Protein AF-A0A1I3JNG0-F1 (afdb_monomer)

Nearest PDB structures (foldseek):
  8dz8-assembly2_B  TM=5.289E-01  e=1.886E+00  synthetic construct
  6zw4-assembly1_A  TM=3.920E-01  e=6.295E+00  Nostoc punctiforme

InterPro domains:
  IPR008207 Signal transduction histidine kinase, phosphotransfer (Hpt) domain [PF01627] (13-108)
  IPR036641 HPT domain superfamily [G3DSA:1.20.120.160] (3-93)
  IPR036641 HPT domain superfamily [SSF47226] 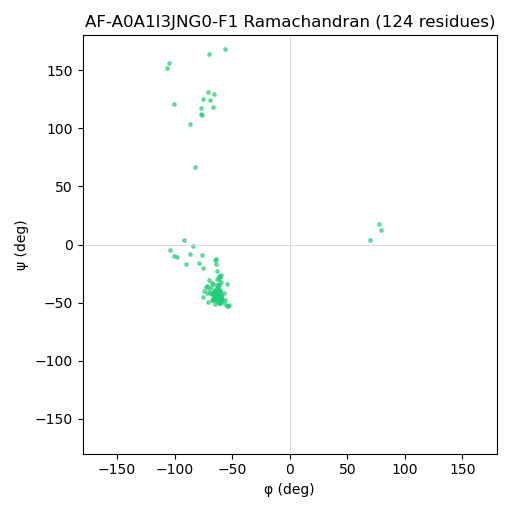(9-82)

Mean predicted aligned error: 3.46 Å

pLDDT: mean 94.1, std 5.78, range [64.06, 98.44]

Sequence (126 aa):
MIDAGLRAELRKLIAAFVENMGAMTAEMEAALDAGRRGEGDAAAAWDLLRTQTHRISGSGASFGFTDIAAVARRIDLHAAGTLSGGDAAAVAAPPWEDALVTGDLDALRRLVDRAAPTDSPLYPGD

Structure (mmCIF, N/CA/C/O backbone):
data_AF-A0A1I3JNG0-F1
#
_entry.id   AF-A0A1I3JNG0-F1
#
loop_
_atom_site.group_PDB
_atom_site.id
_atom_site.type_symbol
_atom_site.label_atom_id
_atom_site.label_alt_id
_atom_site.label_comp_id
_atom_site.label_asym_id
_atom_site.label_entity_id
_atom_site.label_seq_id
_atom_site.pdbx_PDB_ins_code
_atom_site.Cartn_x
_atom_site.Cartn_y
_atom_site.Cartn_z
_atom_site.occupancy
_atom_site.B_iso_or_equiv
_atom_site.auth_seq_id
_atom_site.auth_comp_id
_atom_si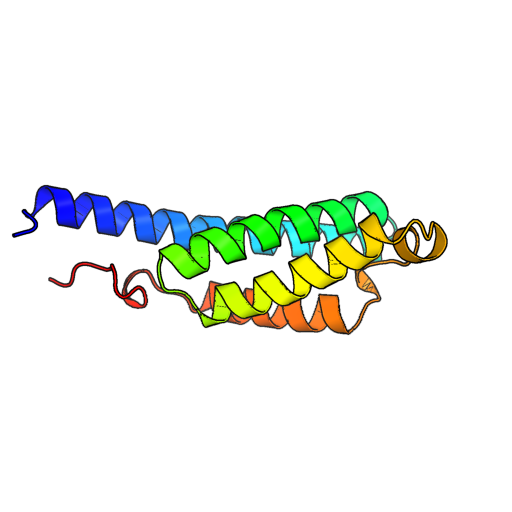te.auth_asym_id
_atom_site.auth_atom_id
_atom_site.pdbx_PDB_model_num
ATOM 1 N N . MET A 1 1 ? -10.241 8.942 31.851 1.00 64.06 1 MET A N 1
ATOM 2 C CA . MET A 1 1 ? -11.488 8.229 31.505 1.00 64.06 1 MET A CA 1
ATOM 3 C C . MET A 1 1 ? -11.950 8.782 30.168 1.00 64.06 1 MET A C 1
ATOM 5 O O . MET A 1 1 ? -12.157 9.983 30.094 1.00 64.06 1 MET A O 1
ATOM 9 N N . ILE A 1 2 ? -11.990 7.964 29.113 1.00 75.50 2 ILE A N 1
ATOM 10 C CA . ILE A 1 2 ? -12.465 8.390 27.787 1.00 75.50 2 ILE A CA 1
ATOM 11 C C . ILE A 1 2 ? -13.996 8.434 27.846 1.00 75.50 2 ILE A C 1
ATOM 13 O O . ILE A 1 2 ? -14.628 7.402 28.115 1.00 75.50 2 ILE A O 1
ATOM 17 N N . ASP A 1 3 ? -14.587 9.614 27.653 1.00 90.56 3 ASP A N 1
ATOM 18 C CA . ASP A 1 3 ? -16.042 9.758 27.593 1.00 90.56 3 ASP A CA 1
ATOM 19 C C . ASP A 1 3 ? -16.611 9.139 26.302 1.00 90.56 3 ASP A C 1
ATOM 21 O O . ASP A 1 3 ? -15.882 8.829 25.357 1.00 90.56 3 ASP A O 1
ATOM 25 N N . ALA A 1 4 ? -17.923 8.905 26.276 1.00 88.25 4 ALA A N 1
ATOM 26 C CA . ALA A 1 4 ? -18.584 8.209 25.173 1.00 88.25 4 ALA A CA 1
ATOM 27 C C . ALA A 1 4 ? -18.419 8.917 23.812 1.00 88.25 4 ALA A C 1
ATOM 29 O O . ALA A 1 4 ? -18.328 8.241 22.787 1.00 88.25 4 ALA A O 1
ATOM 30 N N . GLY A 1 5 ? -18.332 10.251 23.797 1.00 90.75 5 GLY A N 1
ATOM 31 C CA . GLY A 1 5 ? -18.117 11.035 22.583 1.00 90.75 5 GLY A CA 1
ATOM 32 C C . GLY A 1 5 ? -16.730 10.796 21.996 1.00 90.75 5 GLY A C 1
ATOM 33 O O . GLY A 1 5 ? -16.609 10.466 20.817 1.00 90.75 5 GLY A O 1
ATOM 34 N N . LEU A 1 6 ? -15.687 10.851 22.828 1.00 91.62 6 LEU A N 1
ATOM 35 C CA . LEU A 1 6 ? -14.320 10.569 22.380 1.00 91.62 6 LEU A CA 1
ATOM 36 C C . LEU A 1 6 ? -14.152 9.116 21.896 1.00 91.62 6 LEU A C 1
ATOM 38 O O . LEU A 1 6 ? -13.441 8.879 20.919 1.00 91.62 6 LEU A O 1
ATOM 42 N N . ARG A 1 7 ? -14.843 8.141 22.511 1.00 90.75 7 ARG A N 1
ATOM 43 C CA . ARG A 1 7 ? -14.851 6.752 22.002 1.00 90.75 7 ARG A CA 1
ATOM 44 C C . ARG A 1 7 ? -15.463 6.663 20.608 1.00 90.75 7 ARG A C 1
ATOM 46 O O . ARG A 1 7 ? -14.891 6.006 19.743 1.00 90.75 7 ARG A O 1
ATOM 53 N N . ALA A 1 8 ? -16.604 7.313 20.386 1.00 91.81 8 ALA A N 1
ATOM 54 C CA . ALA A 1 8 ? -17.276 7.298 19.091 1.00 91.81 8 ALA A CA 1
ATOM 55 C C . ALA A 1 8 ? -16.405 7.910 17.981 1.00 91.81 8 ALA A C 1
ATOM 57 O O . ALA A 1 8 ? -16.305 7.329 16.901 1.00 91.81 8 ALA A O 1
ATOM 58 N N . GLU A 1 9 ? -15.732 9.032 18.249 1.00 94.31 9 GLU A N 1
ATOM 59 C CA . GLU A 1 9 ? -14.825 9.658 17.278 1.00 94.31 9 GLU A CA 1
ATOM 60 C C . GLU A 1 9 ? -13.601 8.784 16.975 1.00 94.31 9 GLU A C 1
ATOM 62 O O . GLU A 1 9 ? -13.231 8.622 15.812 1.00 94.31 9 GLU A O 1
ATOM 67 N N . LEU A 1 10 ? -13.022 8.130 17.987 1.00 92.81 10 LEU A N 1
ATOM 68 C CA . LEU A 1 10 ? -11.897 7.219 17.777 1.00 92.81 10 LEU A CA 1
ATOM 69 C C . LEU A 1 10 ? -12.286 5.997 16.927 1.00 92.81 10 LEU A C 1
ATOM 71 O O . LEU A 1 10 ? -11.526 5.611 16.040 1.00 92.81 10 LEU A O 1
ATOM 75 N N . ARG A 1 11 ? -13.488 5.428 17.119 1.00 93.81 11 ARG A N 1
ATOM 76 C CA . ARG A 1 11 ? -13.997 4.335 16.261 1.00 93.81 11 ARG A CA 1
ATOM 77 C C . ARG A 1 11 ? -14.098 4.764 14.800 1.00 93.81 11 ARG A C 1
ATOM 79 O O . ARG A 1 11 ? -13.650 4.029 13.924 1.00 93.81 11 ARG A O 1
ATOM 86 N N . LYS A 1 12 ? -14.656 5.953 14.540 1.00 95.19 12 LYS A N 1
ATOM 87 C CA . LYS A 1 12 ? -14.769 6.502 13.178 1.00 95.19 12 LYS A CA 1
ATOM 88 C C . LYS A 1 12 ? -13.398 6.704 12.544 1.00 95.19 12 LYS A C 1
ATOM 90 O O . LYS A 1 12 ? -13.212 6.336 11.391 1.00 95.19 12 LYS A O 1
ATOM 95 N N . LEU A 1 13 ? -12.444 7.250 13.300 1.00 95.56 13 LEU A N 1
ATOM 96 C CA . LEU A 1 13 ? -11.090 7.492 12.808 1.00 95.56 13 LEU A CA 1
ATOM 97 C C . LEU A 1 13 ? -10.388 6.187 12.409 1.00 95.56 13 LEU A C 1
ATOM 99 O O . LEU A 1 13 ? -9.804 6.118 11.332 1.00 95.56 13 LEU A O 1
ATOM 103 N N . ILE A 1 14 ? -10.475 5.148 13.246 1.00 95.31 14 ILE A N 1
ATOM 104 C CA . ILE A 1 14 ? -9.868 3.842 12.949 1.00 95.31 14 ILE A CA 1
ATOM 105 C C . ILE A 1 14 ? -10.562 3.186 11.745 1.00 95.31 14 ILE A C 1
ATOM 107 O O . ILE A 1 14 ? -9.886 2.639 10.878 1.00 95.31 14 ILE A O 1
ATOM 111 N N . ALA A 1 15 ? -11.892 3.274 11.645 1.00 95.44 15 ALA A N 1
ATOM 112 C CA . ALA A 1 15 ? -12.630 2.744 10.498 1.00 95.44 15 ALA A CA 1
ATOM 113 C C . ALA A 1 15 ? -12.249 3.434 9.182 1.00 95.44 15 ALA A C 1
ATOM 115 O O . ALA A 1 15 ? -11.921 2.754 8.211 1.00 95.44 15 ALA A O 1
ATOM 116 N N . ALA A 1 16 ? -12.199 4.767 9.176 1.00 96.56 16 ALA A N 1
ATOM 117 C CA . ALA A 1 16 ? -11.749 5.539 8.022 1.00 96.56 16 ALA A CA 1
ATOM 118 C C . ALA A 1 16 ? -10.294 5.216 7.652 1.00 96.56 16 ALA A C 1
ATOM 120 O O . ALA A 1 16 ? -9.940 5.185 6.476 1.00 96.56 16 ALA A O 1
ATOM 121 N N . PHE A 1 17 ? -9.441 4.945 8.644 1.00 95.88 17 PHE A N 1
ATOM 122 C CA . PHE A 1 17 ? -8.067 4.529 8.393 1.00 95.88 17 PHE A CA 1
ATOM 123 C C . PHE A 1 17 ? -7.989 3.168 7.683 1.00 95.88 17 PHE A C 1
ATOM 125 O O . PHE A 1 17 ? -7.263 3.050 6.697 1.00 95.88 17 PHE A O 1
ATOM 132 N N . VAL A 1 18 ? -8.752 2.166 8.137 1.00 96.2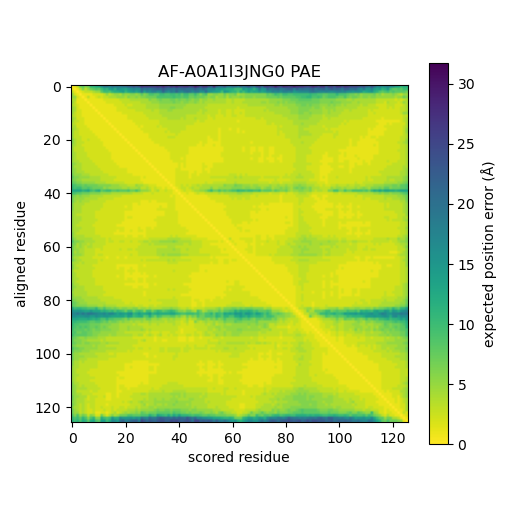5 18 VAL A N 1
ATOM 133 C CA . VAL A 1 18 ? -8.824 0.844 7.486 1.00 96.25 18 VAL A CA 1
ATOM 134 C C . VAL A 1 18 ? -9.320 0.964 6.043 1.00 96.25 18 VAL A C 1
ATOM 136 O O . VAL A 1 18 ? -8.690 0.425 5.134 1.00 96.25 18 VAL A O 1
ATOM 139 N N . GLU A 1 19 ? -10.385 1.733 5.812 1.00 97.44 19 GLU A N 1
ATOM 140 C CA . GLU A 1 19 ? -10.908 1.995 4.466 1.00 97.44 19 GLU A CA 1
ATOM 141 C C . GLU A 1 19 ? -9.861 2.675 3.569 1.00 97.44 19 GLU A C 1
ATOM 143 O O . GLU A 1 19 ? -9.632 2.255 2.434 1.00 97.44 19 GLU A O 1
ATOM 148 N N . ASN A 1 20 ? -9.155 3.677 4.101 1.00 97.19 20 ASN A N 1
ATOM 149 C CA . ASN A 1 20 ? -8.101 4.377 3.377 1.00 97.19 20 ASN A CA 1
ATOM 150 C C . ASN A 1 20 ? -6.923 3.451 3.019 1.00 97.19 20 ASN A C 1
ATOM 152 O O . ASN A 1 20 ? -6.374 3.562 1.925 1.00 97.19 20 ASN A O 1
ATOM 156 N N . MET A 1 21 ? -6.541 2.510 3.894 1.00 97.56 21 MET A N 1
ATOM 157 C CA . MET A 1 21 ? -5.546 1.483 3.549 1.00 97.56 21 MET A CA 1
ATOM 158 C C . MET A 1 21 ? -6.006 0.615 2.375 1.00 97.56 21 MET A C 1
ATOM 160 O O . MET A 1 21 ? -5.199 0.320 1.491 1.00 97.56 21 MET A O 1
ATOM 164 N N . GLY A 1 22 ? -7.289 0.245 2.341 1.00 97.50 22 GLY A N 1
ATOM 165 C CA . GLY A 1 22 ? -7.892 -0.489 1.226 1.00 97.50 22 GLY A CA 1
ATOM 166 C C . GLY A 1 22 ? -7.785 0.277 -0.088 1.00 97.50 22 GLY A C 1
ATOM 167 O O . GLY A 1 22 ? -7.269 -0.253 -1.071 1.00 97.50 22 GLY A O 1
ATOM 168 N N . ALA A 1 23 ? -8.177 1.552 -0.084 1.00 98.19 23 ALA A N 1
ATOM 169 C CA . ALA A 1 23 ? -8.100 2.412 -1.263 1.00 98.19 23 ALA A CA 1
ATOM 170 C C . ALA A 1 23 ? -6.659 2.580 -1.779 1.00 98.19 23 ALA A C 1
ATOM 172 O O . ALA A 1 23 ? -6.409 2.408 -2.971 1.00 98.19 23 ALA A O 1
ATOM 173 N N . MET A 1 24 ? -5.698 2.850 -0.887 1.00 98.44 24 MET A N 1
ATOM 174 C CA . MET A 1 24 ? -4.281 2.973 -1.259 1.00 98.44 24 MET A CA 1
ATOM 175 C C . MET A 1 24 ? -3.710 1.659 -1.811 1.00 98.44 24 MET A C 1
ATOM 177 O O . MET A 1 24 ? -2.910 1.679 -2.744 1.00 98.44 24 MET A O 1
ATOM 181 N N . THR A 1 25 ? -4.119 0.514 -1.255 1.00 98.25 25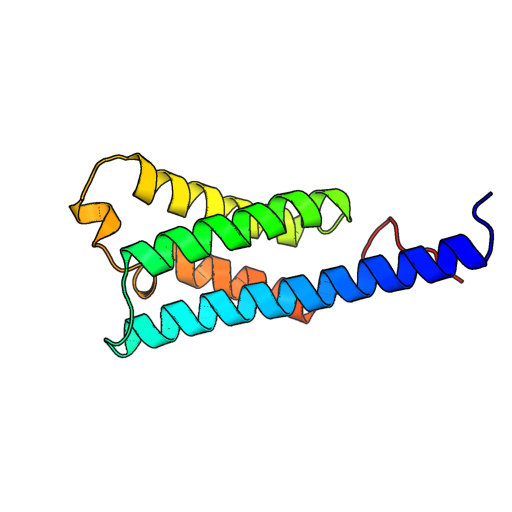 THR A N 1
ATOM 182 C CA . THR A 1 25 ? -3.681 -0.804 -1.743 1.00 98.25 25 THR A CA 1
ATOM 183 C C . THR A 1 25 ? -4.223 -1.081 -3.142 1.00 98.25 25 THR A C 1
ATOM 185 O O . THR A 1 25 ? -3.452 -1.438 -4.031 1.00 98.25 25 THR A O 1
ATOM 188 N N . ALA A 1 26 ? -5.512 -0.819 -3.367 1.00 98.12 26 ALA A N 1
ATOM 189 C CA . ALA A 1 26 ? -6.147 -0.984 -4.670 1.00 98.12 26 ALA A CA 1
ATOM 190 C C . ALA A 1 26 ? -5.539 -0.067 -5.747 1.00 98.12 26 ALA A C 1
ATOM 192 O O . ALA A 1 26 ? -5.392 -0.475 -6.897 1.00 98.12 26 ALA A O 1
ATOM 193 N N . GLU A 1 27 ? -5.148 1.161 -5.390 1.00 98.31 27 GLU A N 1
ATOM 194 C CA . GLU A 1 27 ? -4.473 2.084 -6.310 1.00 98.31 27 GLU A CA 1
ATOM 195 C C . GLU A 1 27 ? -3.116 1.534 -6.780 1.00 98.31 27 GLU A C 1
ATOM 197 O O . GLU A 1 27 ? -2.809 1.570 -7.974 1.00 98.31 27 GLU A O 1
ATOM 202 N N . MET A 1 28 ? -2.319 0.972 -5.864 1.00 98.44 28 MET A N 1
ATOM 203 C CA . MET A 1 28 ? -1.045 0.333 -6.212 1.00 98.44 28 MET A CA 1
ATOM 204 C C . MET A 1 28 ? -1.247 -0.883 -7.122 1.00 98.44 28 MET A C 1
ATOM 206 O O . MET A 1 28 ? -0.529 -1.032 -8.110 1.00 98.44 28 MET A O 1
ATOM 210 N N . GLU A 1 29 ? -2.233 -1.734 -6.827 1.00 98.19 29 GLU A N 1
ATOM 211 C CA . GLU A 1 29 ? -2.560 -2.892 -7.669 1.00 98.19 29 GLU A CA 1
ATOM 212 C C . GLU A 1 29 ? -2.990 -2.465 -9.074 1.00 98.19 29 GLU A C 1
ATOM 214 O O . GLU A 1 29 ? -2.482 -2.997 -10.062 1.00 98.19 29 GLU A O 1
ATOM 219 N N . ALA A 1 30 ? -3.845 -1.445 -9.174 1.00 97.56 30 ALA A N 1
ATOM 220 C CA . ALA A 1 30 ? -4.279 -0.898 -10.453 1.00 97.56 30 ALA A CA 1
ATOM 221 C C . ALA A 1 30 ? -3.103 -0.358 -11.284 1.00 97.56 30 ALA A C 1
ATOM 223 O O . ALA A 1 30 ? -3.069 -0.562 -12.501 1.00 97.56 30 ALA A O 1
ATOM 224 N N . ALA A 1 31 ? -2.121 0.286 -10.645 1.00 97.25 31 ALA A N 1
ATOM 225 C CA . ALA A 1 31 ? -0.917 0.766 -11.318 1.00 97.25 31 ALA A CA 1
ATOM 226 C C . ALA A 1 31 ? -0.040 -0.383 -11.840 1.00 97.25 31 ALA A C 1
ATOM 228 O O . ALA A 1 31 ? 0.425 -0.329 -12.981 1.00 97.25 31 ALA A O 1
ATOM 229 N N . LEU A 1 32 ? 0.149 -1.448 -11.050 1.00 96.94 32 LEU A N 1
ATOM 230 C CA . LEU A 1 32 ? 0.887 -2.629 -11.508 1.00 96.94 32 LEU A CA 1
ATOM 231 C C . LEU A 1 32 ? 0.156 -3.342 -12.648 1.00 96.94 32 LEU A C 1
ATOM 233 O O . LEU A 1 32 ? 0.786 -3.724 -13.633 1.00 96.94 32 LEU A O 1
ATOM 237 N N . ASP A 1 33 ? -1.165 -3.482 -12.557 1.00 97.25 33 ASP A N 1
ATOM 238 C CA . ASP A 1 33 ? -1.976 -4.098 -13.604 1.00 97.25 33 ASP A CA 1
ATOM 239 C C . ASP A 1 33 ? -1.957 -3.285 -14.905 1.00 97.25 33 ASP A C 1
ATOM 241 O O . ASP A 1 33 ? -1.878 -3.871 -15.987 1.00 97.25 33 ASP A O 1
ATOM 245 N N . ALA A 1 34 ? -1.992 -1.950 -14.830 1.00 96.69 34 ALA A N 1
ATOM 246 C CA . ALA A 1 34 ? -1.801 -1.083 -15.994 1.00 96.69 34 ALA A CA 1
ATOM 247 C C . ALA A 1 34 ? -0.418 -1.290 -16.627 1.00 96.69 34 ALA A C 1
ATOM 249 O O . ALA A 1 34 ? -0.309 -1.452 -17.844 1.00 96.69 34 ALA A O 1
ATOM 250 N N . GLY A 1 35 ? 0.629 -1.388 -15.805 1.00 95.44 35 GLY A N 1
ATOM 251 C CA . GLY A 1 35 ? 1.976 -1.737 -16.251 1.00 95.44 35 GLY A CA 1
ATOM 252 C C . GLY A 1 35 ? 2.038 -3.066 -17.006 1.00 95.44 35 GLY A C 1
ATOM 253 O O . GLY A 1 35 ? 2.555 -3.114 -18.122 1.00 95.44 35 GLY A O 1
ATOM 254 N N . ARG A 1 36 ? 1.414 -4.128 -16.475 1.00 96.19 36 ARG A N 1
ATOM 255 C CA . ARG A 1 36 ? 1.346 -5.445 -17.144 1.00 96.19 36 ARG A CA 1
ATOM 256 C C . ARG A 1 36 ? 0.627 -5.409 -18.495 1.00 96.19 36 ARG A C 1
ATOM 258 O O . ARG A 1 36 ? 0.912 -6.241 -19.352 1.00 96.19 36 ARG A O 1
ATOM 265 N N . ARG A 1 37 ? -0.303 -4.470 -18.696 1.00 96.88 37 ARG A N 1
ATOM 266 C CA . ARG A 1 37 ? -0.992 -4.257 -19.983 1.00 96.88 37 ARG A CA 1
ATOM 267 C C . ARG A 1 37 ? -0.207 -3.378 -20.962 1.00 96.88 37 ARG A C 1
ATOM 269 O O . ARG A 1 37 ? -0.669 -3.169 -22.079 1.00 96.88 37 ARG A O 1
ATOM 276 N N . GLY A 1 38 ? 0.967 -2.878 -20.572 1.00 94.69 38 GLY A N 1
ATOM 277 C CA . GLY A 1 38 ? 1.760 -1.944 -21.375 1.00 94.69 38 GLY A CA 1
ATOM 278 C C . GLY A 1 38 ? 1.236 -0.504 -21.343 1.00 94.69 38 GLY A C 1
ATOM 279 O O . GLY A 1 38 ? 1.581 0.289 -22.213 1.00 94.69 38 GLY A O 1
ATOM 280 N N . GLU A 1 39 ? 0.398 -0.168 -20.360 1.00 93.75 39 GLU A N 1
ATOM 281 C CA . GLU A 1 39 ? -0.231 1.151 -20.188 1.00 93.75 39 GLU A CA 1
ATOM 282 C C . GLU A 1 39 ? 0.422 1.971 -19.057 1.00 93.75 39 GLU A C 1
ATOM 284 O O . GLU A 1 39 ? 0.035 3.115 -18.824 1.00 93.75 39 GLU A O 1
ATOM 289 N N . GLY A 1 40 ? 1.372 1.386 -18.321 1.00 88.12 40 GLY A N 1
ATOM 290 C CA . GLY A 1 40 ? 1.976 1.977 -17.126 1.00 88.12 40 GLY A CA 1
ATOM 291 C C . GLY A 1 40 ? 3.389 2.523 -17.334 1.00 88.12 40 GLY A C 1
ATOM 292 O O . GLY A 1 40 ? 4.138 2.067 -18.195 1.00 88.12 40 GLY A O 1
ATOM 293 N N . ASP A 1 41 ? 3.765 3.475 -16.482 1.00 94.12 41 ASP A N 1
ATOM 294 C CA . ASP A 1 41 ? 5.124 4.004 -16.352 1.00 94.12 41 ASP A CA 1
ATOM 295 C C . ASP A 1 41 ? 5.795 3.362 -15.127 1.00 94.12 41 ASP A C 1
ATOM 297 O O . ASP A 1 41 ? 5.292 3.473 -14.006 1.00 94.12 41 ASP A O 1
ATOM 301 N N . ALA A 1 42 ? 6.925 2.677 -15.340 1.00 94.75 42 ALA A N 1
ATOM 302 C CA . ALA A 1 42 ? 7.663 1.989 -14.282 1.00 94.75 42 ALA A CA 1
ATOM 303 C C . ALA A 1 42 ? 8.152 2.950 -13.188 1.00 94.75 42 ALA A C 1
ATOM 305 O O . ALA A 1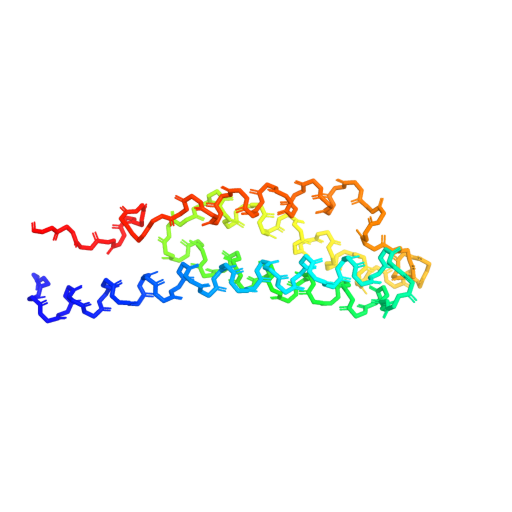 42 ? 8.015 2.643 -12.004 1.00 94.75 42 ALA A O 1
ATOM 306 N N . ALA A 1 43 ? 8.655 4.131 -13.559 1.00 94.50 43 ALA A N 1
ATOM 307 C CA . ALA A 1 43 ? 9.148 5.112 -12.598 1.00 94.50 43 ALA A CA 1
ATOM 308 C C . ALA A 1 43 ? 7.999 5.679 -11.753 1.00 94.50 43 ALA A C 1
ATOM 310 O O . ALA A 1 43 ? 8.116 5.785 -10.530 1.00 94.50 43 ALA A O 1
ATOM 311 N N . ALA A 1 44 ? 6.864 5.980 -12.392 1.00 95.88 44 ALA A N 1
ATOM 312 C CA . ALA A 1 44 ? 5.663 6.430 -11.692 1.00 95.88 44 ALA A CA 1
ATOM 313 C C . ALA A 1 44 ? 5.102 5.341 -10.761 1.00 95.88 44 ALA A C 1
ATOM 315 O O . ALA A 1 44 ? 4.697 5.638 -9.638 1.00 95.88 44 ALA A O 1
ATOM 316 N N . ALA A 1 45 ? 5.119 4.076 -11.191 1.00 97.06 45 ALA A N 1
ATOM 317 C CA . ALA A 1 45 ? 4.687 2.950 -10.370 1.00 97.06 45 ALA A CA 1
ATOM 318 C C . ALA A 1 45 ? 5.600 2.747 -9.149 1.00 97.06 45 ALA A C 1
ATOM 320 O O . ALA A 1 45 ? 5.098 2.543 -8.043 1.00 97.06 45 ALA A O 1
ATOM 321 N N . TRP A 1 46 ? 6.923 2.867 -9.308 1.00 97.44 46 TRP A N 1
ATOM 322 C CA . TRP A 1 46 ? 7.864 2.832 -8.186 1.00 97.44 46 TRP A CA 1
ATOM 323 C C . TRP A 1 46 ? 7.610 3.952 -7.174 1.00 97.44 46 TRP A C 1
ATOM 325 O O . TRP A 1 46 ? 7.593 3.698 -5.967 1.00 97.44 46 TRP A O 1
ATOM 335 N N . ASP A 1 47 ? 7.386 5.183 -7.638 1.00 97.31 47 ASP A N 1
ATOM 336 C CA . ASP A 1 47 ? 7.122 6.306 -6.735 1.00 97.31 47 ASP A CA 1
ATOM 337 C C . ASP A 1 47 ? 5.767 6.184 -6.026 1.00 97.31 47 ASP A C 1
ATOM 339 O O . ASP A 1 47 ? 5.670 6.478 -4.829 1.00 97.31 47 ASP A O 1
ATOM 343 N N . LEU A 1 48 ? 4.744 5.674 -6.719 1.00 98.25 48 LEU A N 1
ATOM 344 C CA . LEU A 1 48 ? 3.447 5.372 -6.120 1.00 98.25 48 LEU A CA 1
ATOM 345 C C . LEU A 1 48 ? 3.579 4.309 -5.024 1.00 98.25 48 LEU A C 1
ATOM 347 O O . LEU A 1 48 ? 3.118 4.538 -3.903 1.00 98.25 48 LEU A O 1
ATOM 351 N N . LEU A 1 49 ? 4.242 3.184 -5.325 1.00 98.12 49 LEU A N 1
ATOM 352 C CA . LEU A 1 49 ? 4.497 2.112 -4.361 1.00 98.12 49 LEU A CA 1
ATOM 353 C C . LEU A 1 49 ? 5.177 2.670 -3.117 1.00 98.12 49 LEU A C 1
ATOM 355 O O . LEU A 1 49 ? 4.663 2.492 -2.013 1.00 98.12 49 LEU A O 1
ATOM 359 N N . ARG A 1 50 ? 6.285 3.401 -3.288 1.00 97.81 50 ARG A N 1
ATOM 360 C CA . ARG A 1 50 ? 7.014 4.035 -2.184 1.00 97.81 50 ARG A CA 1
ATOM 361 C C . ARG A 1 50 ? 6.104 4.956 -1.378 1.00 97.81 50 ARG A C 1
ATOM 363 O O . ARG A 1 50 ? 6.025 4.845 -0.160 1.00 97.81 50 ARG A O 1
ATOM 370 N N . THR A 1 51 ? 5.394 5.862 -2.042 1.00 98.19 51 THR A N 1
ATOM 371 C CA . THR A 1 51 ? 4.597 6.891 -1.366 1.00 98.19 51 THR A CA 1
ATOM 372 C C . THR A 1 51 ? 3.448 6.291 -0.560 1.00 98.19 51 THR A C 1
ATOM 374 O O . THR A 1 51 ? 3.261 6.660 0.604 1.00 98.19 51 THR A O 1
ATOM 377 N N . GLN A 1 52 ? 2.690 5.357 -1.137 1.00 98.31 52 GLN A N 1
ATOM 378 C CA . GLN A 1 52 ? 1.549 4.759 -0.447 1.00 98.31 52 GLN A CA 1
ATOM 379 C C . GLN A 1 52 ? 1.995 3.811 0.665 1.00 98.31 52 GLN A C 1
ATOM 381 O O . GLN A 1 52 ? 1.477 3.876 1.780 1.00 98.31 52 GLN A O 1
ATOM 386 N N . THR A 1 53 ? 3.018 2.993 0.430 1.00 98.44 53 THR A N 1
ATOM 387 C CA . THR A 1 53 ? 3.521 2.079 1.465 1.00 98.44 53 THR A CA 1
ATOM 388 C C . THR A 1 53 ? 4.243 2.805 2.599 1.00 98.44 53 THR A C 1
ATOM 390 O O . THR A 1 53 ? 4.119 2.402 3.758 1.00 98.44 53 THR A O 1
ATOM 393 N N . HIS A 1 54 ? 4.891 3.941 2.327 1.00 98.06 54 HIS A N 1
ATOM 394 C CA . HIS A 1 54 ? 5.417 4.821 3.367 1.00 98.06 54 HIS A CA 1
ATOM 395 C C . HIS A 1 54 ? 4.301 5.322 4.296 1.00 98.06 54 HIS A C 1
ATOM 397 O O . HIS A 1 54 ? 4.410 5.215 5.520 1.00 98.06 54 HIS A O 1
ATOM 403 N N . ARG A 1 55 ? 3.187 5.800 3.727 1.00 97.38 55 ARG A N 1
ATOM 404 C CA . ARG A 1 55 ? 2.014 6.251 4.496 1.00 97.38 55 ARG A CA 1
ATOM 405 C C . ARG A 1 55 ? 1.386 5.112 5.294 1.00 97.38 55 ARG A C 1
ATOM 407 O O . ARG A 1 55 ? 1.166 5.265 6.494 1.00 97.38 55 ARG A O 1
ATOM 414 N N . ILE A 1 56 ? 1.147 3.967 4.653 1.00 97.75 56 ILE A N 1
ATOM 415 C CA . ILE A 1 56 ? 0.579 2.780 5.307 1.00 97.75 56 ILE A CA 1
ATOM 416 C C . ILE A 1 56 ? 1.479 2.320 6.454 1.00 97.75 56 ILE A C 1
ATOM 418 O O . ILE A 1 56 ? 0.975 2.047 7.538 1.00 97.75 56 ILE A O 1
ATOM 422 N N . SER A 1 57 ? 2.800 2.276 6.265 1.00 97.44 57 SER A N 1
ATOM 423 C CA . SER A 1 57 ? 3.720 1.841 7.319 1.00 97.44 57 SER A CA 1
ATOM 424 C C . SER A 1 57 ? 3.718 2.783 8.527 1.00 97.44 57 SER A C 1
ATOM 426 O O . SER A 1 57 ? 3.584 2.323 9.663 1.00 97.44 57 SER A O 1
ATOM 428 N N . GLY A 1 58 ? 3.783 4.100 8.301 1.00 94.31 58 GLY A N 1
ATOM 429 C CA . GLY A 1 58 ? 3.788 5.096 9.375 1.00 94.31 58 GLY A CA 1
ATOM 430 C C . GLY A 1 58 ? 2.468 5.148 10.150 1.00 94.31 58 GLY A C 1
ATOM 431 O O . GLY A 1 58 ? 2.450 5.116 11.385 1.00 94.31 58 GLY A O 1
ATOM 432 N N . SER A 1 59 ? 1.343 5.190 9.438 1.00 93.44 59 SER A N 1
ATOM 433 C CA . SER A 1 59 ? 0.022 5.240 10.068 1.00 93.44 59 SER A CA 1
ATOM 434 C C . SER A 1 59 ? -0.390 3.886 10.651 1.00 93.44 59 SER A C 1
ATOM 436 O O . SER A 1 59 ? -0.899 3.840 11.767 1.00 93.44 59 SER A O 1
ATOM 438 N N . GLY A 1 60 ? -0.105 2.779 9.964 1.00 92.31 60 GLY A N 1
ATOM 439 C CA . GLY A 1 60 ? -0.415 1.425 10.428 1.00 92.31 60 GLY A CA 1
ATOM 440 C C . GLY A 1 60 ? 0.259 1.106 11.758 1.00 92.31 60 GLY A C 1
ATOM 441 O O . GLY A 1 60 ? -0.402 0.621 12.673 1.00 92.31 60 GLY A O 1
ATOM 442 N N . ALA A 1 61 ? 1.534 1.480 11.918 1.00 93.38 61 ALA A N 1
ATOM 443 C CA . ALA A 1 61 ? 2.239 1.345 13.192 1.00 93.38 61 ALA A CA 1
ATOM 444 C C . ALA A 1 61 ? 1.579 2.179 14.303 1.00 93.38 61 ALA A C 1
ATOM 446 O O . ALA A 1 61 ? 1.422 1.704 15.426 1.00 93.38 61 ALA A O 1
ATOM 447 N N . SER A 1 62 ? 1.140 3.398 13.974 1.00 93.31 62 SER A N 1
ATOM 448 C CA . SER A 1 62 ? 0.493 4.316 14.920 1.00 93.31 62 SER A CA 1
ATOM 449 C C . SER A 1 62 ? -0.866 3.800 15.408 1.00 93.31 62 SER A C 1
ATOM 451 O O . SER A 1 62 ? -1.217 4.008 16.566 1.00 93.31 62 SER A O 1
ATOM 453 N N . PHE A 1 63 ? -1.612 3.093 14.554 1.00 93.44 63 PHE A N 1
ATOM 454 C CA . PHE A 1 63 ? -2.889 2.458 14.896 1.00 93.44 63 PHE A CA 1
ATOM 455 C C . PHE A 1 63 ? -2.755 1.000 15.371 1.00 93.44 63 PHE A C 1
ATOM 457 O O . PHE A 1 63 ? -3.765 0.356 15.644 1.00 93.44 63 PHE A O 1
ATOM 464 N N . GLY A 1 64 ? -1.533 0.477 15.507 1.00 94.88 64 GLY A N 1
ATOM 465 C CA . GLY A 1 64 ? -1.260 -0.869 16.021 1.00 94.88 64 GLY A CA 1
ATOM 466 C C . GLY A 1 64 ? -1.459 -2.013 15.021 1.00 94.88 64 GLY A C 1
ATOM 467 O O . GLY A 1 64 ? -1.418 -3.173 15.416 1.00 94.88 64 GLY A O 1
ATOM 468 N N . PHE A 1 65 ? -1.607 -1.718 13.730 1.00 96.69 65 PHE A N 1
ATOM 469 C CA . PHE A 1 65 ? -1.638 -2.711 12.656 1.00 96.69 65 PHE A CA 1
ATOM 470 C C . PHE A 1 65 ? -0.209 -3.113 12.257 1.00 96.69 65 PHE A C 1
ATOM 472 O O . PHE A 1 65 ? 0.268 -2.798 11.165 1.00 96.69 65 PHE A O 1
ATOM 479 N N . THR A 1 66 ? 0.510 -3.771 13.170 1.00 96.00 66 THR A N 1
ATOM 480 C CA . THR A 1 66 ? 1.958 -4.024 13.048 1.00 96.00 66 THR A CA 1
ATOM 481 C C . THR A 1 66 ? 2.332 -4.863 11.833 1.00 96.00 66 THR A C 1
ATOM 483 O O . THR A 1 66 ? 3.317 -4.551 11.169 1.00 96.00 66 THR A O 1
ATOM 486 N N . ASP A 1 67 ? 1.541 -5.884 11.503 1.00 97.25 67 ASP A N 1
ATOM 487 C CA . ASP A 1 67 ? 1.826 -6.765 10.365 1.00 97.25 67 ASP A CA 1
ATOM 488 C C . ASP A 1 67 ? 1.638 -6.034 9.032 1.00 97.25 67 ASP A C 1
ATOM 490 O O . ASP A 1 67 ? 2.486 -6.126 8.145 1.00 97.25 67 ASP A O 1
ATOM 494 N N . ILE A 1 68 ? 0.573 -5.231 8.921 1.00 98.06 68 ILE A N 1
ATOM 495 C CA . ILE A 1 68 ? 0.340 -4.345 7.771 1.00 98.06 68 ILE A CA 1
ATOM 496 C C . ILE A 1 68 ? 1.501 -3.360 7.633 1.00 98.06 68 ILE A C 1
ATOM 498 O O . 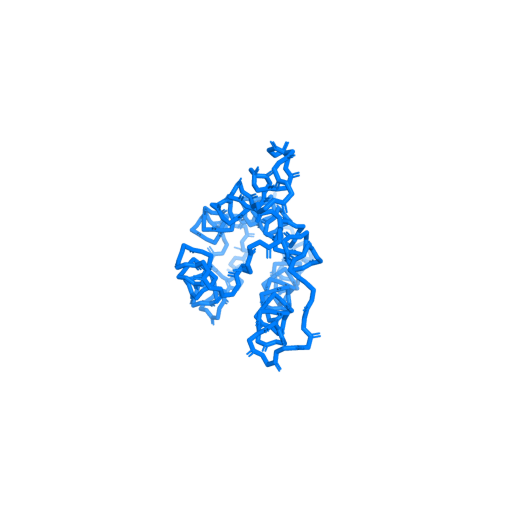ILE A 1 68 ? 2.068 -3.208 6.549 1.00 98.06 68 ILE A O 1
ATOM 502 N N . ALA A 1 69 ? 1.894 -2.729 8.741 1.00 98.06 69 ALA A N 1
ATOM 503 C CA . ALA A 1 69 ? 2.977 -1.760 8.744 1.00 98.06 69 ALA A CA 1
ATOM 504 C C . ALA A 1 69 ? 4.316 -2.384 8.328 1.00 98.06 69 ALA A C 1
ATOM 506 O O . ALA A 1 69 ? 5.066 -1.772 7.567 1.00 98.06 69 ALA A O 1
ATOM 507 N N . ALA A 1 70 ? 4.605 -3.605 8.784 1.00 98.25 70 ALA A N 1
ATOM 508 C CA . ALA A 1 70 ? 5.829 -4.322 8.456 1.00 98.25 70 ALA A CA 1
ATOM 509 C C . ALA A 1 70 ? 5.905 -4.692 6.969 1.00 98.25 70 ALA A C 1
ATOM 511 O O . ALA A 1 70 ? 6.941 -4.463 6.344 1.00 98.25 70 ALA A O 1
ATOM 512 N N . VAL A 1 71 ? 4.823 -5.222 6.388 1.00 98.44 71 VAL A N 1
ATOM 513 C CA . VAL A 1 71 ? 4.783 -5.566 4.956 1.00 98.44 71 VAL A CA 1
ATOM 514 C C . VAL A 1 71 ? 4.900 -4.308 4.098 1.00 98.44 71 VAL A C 1
ATOM 516 O O . VAL A 1 71 ? 5.757 -4.253 3.218 1.00 98.44 71 VAL A O 1
ATOM 519 N N . ALA A 1 72 ? 4.124 -3.262 4.400 1.00 98.44 72 ALA A N 1
ATOM 520 C CA . ALA A 1 72 ? 4.228 -1.988 3.692 1.00 98.44 72 ALA A CA 1
ATOM 521 C C . ALA A 1 72 ? 5.654 -1.418 3.776 1.00 98.44 72 ALA A C 1
ATOM 523 O O . ALA A 1 72 ? 6.219 -0.995 2.772 1.00 98.44 72 ALA A O 1
ATOM 524 N N . ARG A 1 73 ? 6.298 -1.490 4.946 1.00 98.38 73 ARG A N 1
ATOM 525 C CA . ARG A 1 73 ? 7.672 -1.006 5.111 1.00 98.38 73 ARG A CA 1
ATOM 526 C C . ARG A 1 73 ? 8.684 -1.743 4.229 1.00 98.38 73 ARG A C 1
ATOM 528 O O . ARG A 1 73 ? 9.644 -1.114 3.790 1.00 98.38 73 ARG A O 1
ATOM 535 N N . ARG A 1 74 ? 8.507 -3.042 3.963 1.00 98.25 74 ARG A N 1
ATOM 536 C CA . ARG A 1 74 ? 9.396 -3.779 3.044 1.00 98.25 74 ARG A CA 1
ATOM 537 C C . ARG A 1 74 ? 9.291 -3.247 1.618 1.00 98.25 74 ARG A C 1
ATOM 539 O O . ARG A 1 74 ? 10.324 -2.980 1.011 1.00 98.25 74 ARG A O 1
ATOM 546 N N . ILE A 1 75 ? 8.068 -3.025 1.135 1.00 98.19 75 ILE A N 1
ATOM 547 C CA . ILE A 1 75 ? 7.824 -2.450 -0.195 1.00 98.19 75 ILE A CA 1
ATOM 548 C C . ILE A 1 75 ? 8.391 -1.024 -0.274 1.00 98.19 75 ILE A C 1
ATOM 550 O O . ILE A 1 75 ? 9.099 -0.716 -1.228 1.00 98.19 75 ILE A O 1
ATOM 554 N N . ASP A 1 76 ? 8.150 -0.187 0.744 1.00 98.31 76 ASP A N 1
ATOM 555 C CA . ASP A 1 76 ? 8.671 1.191 0.837 1.00 98.31 76 ASP A CA 1
ATOM 556 C C . ASP A 1 76 ? 10.196 1.213 0.697 1.00 98.31 76 ASP A C 1
ATOM 558 O O . ASP A 1 76 ? 10.743 1.900 -0.162 1.00 98.31 76 ASP A O 1
ATOM 562 N N . LEU A 1 77 ? 10.892 0.409 1.505 1.00 97.12 77 LEU A N 1
ATOM 563 C CA . LEU A 1 77 ? 12.352 0.350 1.490 1.00 97.12 77 LEU A CA 1
ATOM 564 C C . LEU A 1 77 ? 12.905 -0.164 0.161 1.00 97.12 77 LEU A C 1
ATOM 566 O O . LEU A 1 77 ? 13.909 0.366 -0.314 1.00 97.12 77 LEU A O 1
ATOM 570 N N . HIS A 1 78 ? 12.259 -1.165 -0.437 1.00 96.31 78 HIS A N 1
ATOM 571 C CA . HIS A 1 78 ? 12.662 -1.695 -1.736 1.00 96.31 78 HIS A CA 1
ATOM 572 C C . HIS A 1 78 ? 12.492 -0.646 -2.840 1.00 96.31 78 HIS A C 1
ATOM 574 O O . HIS A 1 78 ? 13.452 -0.316 -3.531 1.00 96.31 78 HIS A O 1
ATOM 580 N N . ALA A 1 79 ? 11.313 -0.023 -2.929 1.00 96.31 79 ALA A N 1
ATOM 581 C CA . ALA A 1 79 ? 11.029 1.031 -3.899 1.00 96.31 79 ALA A CA 1
ATOM 582 C C . ALA A 1 79 ? 11.927 2.266 -3.704 1.00 96.31 79 ALA A C 1
ATOM 584 O O . ALA A 1 79 ? 12.443 2.829 -4.670 1.00 96.31 79 ALA A O 1
ATOM 585 N N . ALA A 1 80 ? 12.173 2.674 -2.455 1.00 95.56 80 ALA A N 1
ATOM 586 C CA . ALA A 1 80 ? 13.104 3.751 -2.138 1.00 95.56 80 ALA A CA 1
ATOM 587 C C . ALA A 1 80 ? 14.540 3.406 -2.553 1.00 95.56 80 ALA A C 1
ATOM 589 O O . ALA A 1 80 ? 15.236 4.268 -3.090 1.00 95.56 80 ALA A O 1
ATOM 590 N N . GLY A 1 81 ? 14.983 2.164 -2.341 1.00 94.56 81 GLY A N 1
ATOM 591 C CA . GLY A 1 81 ? 16.284 1.676 -2.797 1.00 94.56 81 GLY A CA 1
ATOM 592 C C . GLY A 1 81 ? 16.431 1.776 -4.315 1.00 94.56 81 GLY A C 1
ATOM 593 O O . GLY A 1 81 ? 17.409 2.351 -4.792 1.00 94.56 81 GLY A O 1
ATOM 594 N N . THR A 1 82 ? 15.424 1.318 -5.062 1.00 93.69 82 THR A N 1
ATOM 595 C CA . THR A 1 82 ? 15.387 1.407 -6.530 1.00 93.69 82 THR A CA 1
ATOM 596 C C . THR A 1 82 ? 15.457 2.855 -7.017 1.00 93.69 82 THR A C 1
ATOM 598 O O . THR A 1 82 ? 16.266 3.179 -7.882 1.00 93.69 82 THR A O 1
ATOM 601 N N . LEU A 1 83 ? 14.661 3.753 -6.427 1.00 93.06 83 LEU A N 1
ATOM 602 C CA . LEU A 1 83 ? 14.601 5.162 -6.834 1.00 93.06 83 LEU A CA 1
ATOM 603 C C . LEU A 1 83 ? 15.852 5.966 -6.445 1.00 93.06 83 LEU A C 1
ATOM 605 O O . LEU A 1 83 ? 16.256 6.873 -7.171 1.00 93.06 83 LEU A O 1
ATOM 609 N N . SER A 1 84 ? 16.461 5.668 -5.294 1.00 90.31 84 SER A N 1
ATOM 610 C CA . SER A 1 84 ? 17.610 6.423 -4.767 1.00 90.31 84 SER A CA 1
ATOM 611 C C . SER A 1 84 ? 18.969 5.897 -5.223 1.00 90.31 84 SER A C 1
ATOM 613 O O . SER A 1 84 ? 19.956 6.628 -5.137 1.00 90.31 84 SER A O 1
ATOM 615 N N . GLY A 1 85 ? 19.036 4.666 -5.740 1.00 81.06 85 GLY A N 1
ATOM 616 C CA . GLY A 1 85 ? 20.282 4.030 -6.171 1.00 81.06 85 GLY A CA 1
ATOM 617 C C . GLY A 1 85 ? 20.984 4.715 -7.349 1.00 81.06 85 GLY A C 1
ATOM 618 O O . GLY A 1 85 ? 22.138 4.401 -7.627 1.00 81.06 85 GLY A O 1
ATOM 619 N N . GLY A 1 86 ? 20.318 5.647 -8.043 1.00 73.25 86 GLY A N 1
ATOM 620 C CA . GLY A 1 86 ? 20.876 6.370 -9.193 1.00 73.25 86 GLY A CA 1
ATOM 621 C C . GLY A 1 86 ? 21.077 5.504 -10.442 1.00 73.25 86 GLY A C 1
ATOM 622 O O . GLY A 1 86 ? 21.593 5.990 -11.448 1.00 73.25 86 GLY A O 1
ATOM 623 N N . ASP A 1 87 ? 20.660 4.238 -10.392 1.00 86.81 87 ASP A N 1
ATOM 624 C CA . ASP A 1 87 ? 20.680 3.318 -11.518 1.00 86.81 87 ASP A CA 1
ATOM 625 C C . ASP A 1 87 ? 19.394 3.469 -12.338 1.00 86.81 87 ASP A C 1
ATOM 627 O O . ASP A 1 87 ? 18.319 2.993 -11.966 1.00 86.81 87 ASP A O 1
ATOM 631 N N . ALA A 1 88 ? 19.511 4.138 -13.484 1.00 84.44 88 ALA A N 1
ATOM 632 C CA . ALA A 1 88 ? 18.399 4.321 -14.408 1.00 84.44 88 ALA A CA 1
ATOM 633 C C . ALA A 1 88 ? 17.846 2.987 -14.939 1.00 84.44 88 ALA A C 1
ATOM 635 O O . ALA A 1 88 ? 16.658 2.914 -15.249 1.00 84.44 88 ALA A O 1
ATOM 636 N N . ALA A 1 89 ? 18.670 1.935 -15.027 1.00 86.88 89 ALA A N 1
ATOM 637 C CA . ALA A 1 89 ? 18.206 0.619 -15.454 1.00 86.88 89 ALA A CA 1
ATOM 638 C C . ALA A 1 89 ? 17.309 -0.025 -14.389 1.00 86.88 89 ALA A C 1
ATOM 640 O O . ALA A 1 89 ? 16.293 -0.621 -14.736 1.00 86.88 89 ALA A O 1
ATOM 641 N N . ALA A 1 90 ? 17.634 0.151 -13.106 1.00 84.94 90 ALA A N 1
ATOM 642 C CA . ALA A 1 90 ? 16.803 -0.325 -12.004 1.00 84.94 90 ALA A CA 1
ATOM 643 C C . ALA A 1 90 ? 15.450 0.405 -11.944 1.00 84.94 90 ALA A C 1
ATOM 645 O O . ALA A 1 90 ? 14.418 -0.233 -11.773 1.00 84.94 90 ALA A O 1
ATOM 646 N N . VAL A 1 91 ? 15.430 1.727 -12.148 1.00 89.12 91 VAL A N 1
ATOM 647 C CA . VAL A 1 91 ? 14.176 2.507 -12.190 1.00 89.12 91 VAL A CA 1
ATOM 648 C C . VAL A 1 91 ? 13.323 2.159 -13.416 1.00 89.12 91 VAL A C 1
ATOM 650 O O . VAL A 1 91 ? 12.096 2.173 -13.339 1.00 89.12 91 VAL A O 1
ATOM 653 N N . ALA A 1 92 ? 13.960 1.826 -14.543 1.00 90.12 92 ALA A N 1
ATOM 654 C CA . ALA A 1 92 ? 13.271 1.358 -15.743 1.00 90.12 92 ALA A CA 1
ATOM 655 C C . ALA A 1 92 ? 12.781 -0.097 -15.628 1.00 90.12 92 ALA A C 1
ATOM 657 O O . ALA A 1 92 ? 11.890 -0.492 -16.382 1.00 90.12 92 ALA A O 1
ATOM 658 N N . ALA A 1 93 ? 13.348 -0.892 -14.712 1.00 92.38 93 ALA A N 1
ATOM 659 C CA . ALA A 1 93 ? 12.912 -2.259 -14.479 1.00 92.38 93 ALA A CA 1
ATOM 660 C C . ALA A 1 93 ? 11.477 -2.255 -13.919 1.00 92.38 93 ALA A C 1
ATOM 662 O O . ALA A 1 93 ? 11.198 -1.526 -12.958 1.00 92.38 93 ALA A O 1
ATOM 663 N N . PRO A 1 94 ? 10.548 -3.038 -14.492 1.00 91.94 94 PRO A N 1
ATOM 664 C CA . PRO A 1 94 ? 9.144 -2.876 -14.161 1.00 91.94 94 PRO A CA 1
ATOM 665 C C . PRO A 1 94 ? 8.801 -3.462 -12.782 1.00 91.94 94 PRO A C 1
ATOM 667 O O . PRO A 1 94 ? 9.005 -4.659 -12.564 1.00 91.94 94 PRO A O 1
ATOM 670 N N . PRO A 1 95 ? 8.196 -2.690 -11.858 1.00 95.12 95 PRO A N 1
ATOM 671 C CA . PRO A 1 95 ? 7.844 -3.201 -10.529 1.00 95.12 95 PRO A CA 1
ATOM 672 C C . PRO A 1 95 ? 6.812 -4.336 -10.571 1.00 95.12 95 PRO A C 1
ATOM 674 O O . PRO A 1 95 ? 6.724 -5.134 -9.644 1.00 95.12 95 PRO A O 1
ATOM 677 N N . TRP A 1 96 ? 6.026 -4.437 -11.646 1.00 95.56 96 TRP A N 1
ATOM 678 C CA . TRP A 1 96 ? 5.052 -5.514 -11.838 1.00 95.56 96 TRP A CA 1
ATOM 679 C C . TRP A 1 96 ? 5.669 -6.855 -12.260 1.00 95.56 96 TRP A C 1
ATOM 681 O O . TRP A 1 96 ? 4.953 -7.855 -12.279 1.00 95.56 96 TRP A O 1
ATOM 691 N N . GLU A 1 97 ? 6.962 -6.886 -12.586 1.00 95.44 97 GLU A N 1
ATOM 692 C CA . GLU A 1 97 ? 7.744 -8.108 -12.826 1.00 95.44 97 GLU A CA 1
ATOM 693 C C . GLU A 1 97 ? 8.600 -8.489 -11.607 1.00 95.44 97 GLU A C 1
ATOM 695 O O . GLU A 1 97 ? 9.153 -9.588 -11.544 1.00 95.44 97 GLU A O 1
ATOM 700 N N . ASP A 1 98 ? 8.685 -7.605 -10.609 1.00 95.38 98 ASP A N 1
ATOM 701 C CA . ASP A 1 98 ? 9.428 -7.842 -9.381 1.00 95.38 98 ASP A CA 1
ATOM 702 C C . ASP A 1 98 ? 8.637 -8.780 -8.449 1.00 95.38 98 ASP A C 1
ATOM 704 O O . ASP A 1 98 ? 7.567 -8.451 -7.919 1.00 95.38 98 ASP A O 1
ATOM 708 N N . ALA A 1 99 ? 9.168 -9.989 -8.252 1.00 94.12 99 ALA A N 1
ATOM 709 C CA . ALA A 1 99 ? 8.541 -11.028 -7.438 1.00 94.12 99 ALA A CA 1
ATOM 710 C C . ALA A 1 99 ? 8.405 -10.638 -5.954 1.00 94.12 99 ALA A C 1
ATOM 712 O O . ALA A 1 99 ? 7.469 -11.085 -5.289 1.00 94.12 99 ALA A O 1
ATOM 713 N N . LEU A 1 100 ? 9.317 -9.810 -5.429 1.00 94.19 100 LEU A N 1
ATOM 714 C CA . LEU A 1 100 ? 9.236 -9.316 -4.056 1.00 94.19 100 LEU A CA 1
ATOM 715 C C . LEU A 1 100 ? 8.082 -8.325 -3.940 1.00 94.19 100 LEU A C 1
ATOM 717 O O . LEU A 1 100 ? 7.236 -8.483 -3.063 1.00 94.19 100 LEU A O 1
ATOM 721 N N . VAL A 1 101 ? 8.016 -7.346 -4.846 1.00 96.62 101 VAL A N 1
ATOM 722 C CA . VAL A 1 101 ? 6.957 -6.323 -4.847 1.00 96.62 101 VAL A CA 1
ATOM 723 C C . VAL A 1 101 ? 5.585 -6.958 -5.000 1.00 96.62 101 VAL A C 1
ATOM 725 O O . VAL A 1 101 ? 4.685 -6.678 -4.212 1.00 96.62 101 VAL A O 1
ATOM 728 N N . THR A 1 102 ? 5.421 -7.825 -5.996 1.00 96.06 102 THR A N 1
ATOM 729 C CA . THR A 1 102 ? 4.133 -8.472 -6.269 1.00 96.06 102 THR A CA 1
ATOM 730 C C . THR A 1 102 ? 3.703 -9.382 -5.119 1.00 96.06 102 THR A C 1
ATOM 732 O O . THR A 1 102 ? 2.554 -9.306 -4.688 1.00 96.06 102 THR A O 1
ATOM 735 N N . GLY A 1 103 ? 4.622 -10.173 -4.554 1.00 97.75 103 GLY A N 1
ATOM 736 C CA . GLY A 1 103 ? 4.339 -11.037 -3.407 1.00 97.75 103 GLY A CA 1
ATOM 737 C C . GLY A 1 103 ? 3.981 -10.270 -2.129 1.00 97.75 103 GLY A C 1
ATOM 738 O O . GLY A 1 103 ? 3.035 -10.648 -1.428 1.00 97.75 103 GLY A O 1
ATOM 739 N N . ASP A 1 104 ? 4.700 -9.185 -1.830 1.00 98.06 104 ASP A N 1
ATOM 740 C CA . ASP A 1 104 ? 4.431 -8.353 -0.656 1.00 98.06 104 ASP A CA 1
ATOM 741 C C . ASP A 1 104 ? 3.164 -7.508 -0.823 1.00 98.06 104 ASP A C 1
ATOM 743 O O . ASP A 1 104 ? 2.413 -7.370 0.143 1.00 98.06 104 ASP A O 1
ATOM 747 N N . LEU A 1 105 ? 2.861 -6.998 -2.022 1.00 98.12 105 LEU A N 1
ATOM 748 C CA . LEU A 1 105 ? 1.605 -6.284 -2.279 1.00 98.12 105 LEU A CA 1
ATOM 749 C C . LEU A 1 105 ? 0.397 -7.216 -2.119 1.00 98.12 105 LEU A C 1
ATOM 751 O O . LEU A 1 105 ? -0.582 -6.858 -1.468 1.00 98.12 105 LEU A O 1
ATOM 755 N N . ASP A 1 106 ? 0.505 -8.453 -2.602 1.00 98.19 106 ASP A N 1
ATOM 756 C CA . ASP A 1 106 ? -0.505 -9.490 -2.387 1.00 98.19 106 ASP A CA 1
ATOM 757 C C . ASP A 1 106 ? -0.697 -9.824 -0.898 1.00 98.19 106 ASP A C 1
ATOM 759 O O . ASP A 1 106 ? -1.814 -10.074 -0.430 1.00 98.19 106 ASP A O 1
ATOM 763 N N . ALA A 1 107 ? 0.396 -9.870 -0.131 1.00 98.25 107 ALA A N 1
ATOM 764 C CA . ALA A 1 107 ? 0.333 -10.066 1.312 1.00 98.25 107 ALA A CA 1
ATOM 765 C C . ALA A 1 107 ? -0.326 -8.871 2.012 1.00 98.25 107 ALA A C 1
ATOM 767 O O . ALA A 1 107 ? -1.173 -9.078 2.883 1.00 98.25 107 ALA A O 1
ATOM 768 N N . LEU A 1 108 ? 0.021 -7.650 1.599 1.00 98.38 108 LEU A N 1
ATOM 769 C CA . LEU A 1 108 ? -0.548 -6.411 2.108 1.00 98.38 108 LEU A CA 1
ATOM 770 C C . LEU A 1 108 ? -2.056 -6.363 1.866 1.00 98.38 108 LEU A C 1
ATOM 772 O O . LEU A 1 108 ? -2.801 -6.190 2.829 1.00 98.38 108 LEU A O 1
ATOM 776 N N . ARG A 1 109 ? -2.516 -6.625 0.635 1.00 98.19 109 ARG A N 1
ATOM 777 C CA . ARG A 1 109 ? -3.946 -6.718 0.312 1.00 98.19 109 ARG A CA 1
ATOM 778 C C . ARG A 1 109 ? -4.661 -7.699 1.226 1.00 98.19 109 ARG A C 1
ATOM 780 O O . ARG A 1 109 ? -5.631 -7.334 1.874 1.00 98.19 109 ARG A O 1
ATOM 787 N N . ARG A 1 110 ? -4.157 -8.929 1.362 1.00 98.31 110 ARG A N 1
ATOM 788 C CA . ARG A 1 110 ? -4.795 -9.937 2.229 1.00 98.31 110 ARG A CA 1
ATOM 789 C C . ARG A 1 110 ? -4.860 -9.524 3.698 1.00 98.31 110 ARG A C 1
ATOM 791 O O . ARG A 1 110 ? -5.715 -10.035 4.421 1.00 98.31 110 ARG A O 1
ATOM 798 N N . LEU A 1 111 ? -3.912 -8.728 4.183 1.00 98.12 111 LEU A N 1
ATOM 799 C CA . LEU A 1 111 ? -3.945 -8.210 5.550 1.00 98.12 111 LEU A CA 1
ATOM 800 C C . LEU A 1 111 ? -4.971 -7.082 5.675 1.00 98.12 111 LEU A C 1
ATOM 802 O O . LEU A 1 111 ? -5.765 -7.101 6.608 1.00 98.12 111 LEU A O 1
ATOM 806 N N . VAL A 1 112 ? 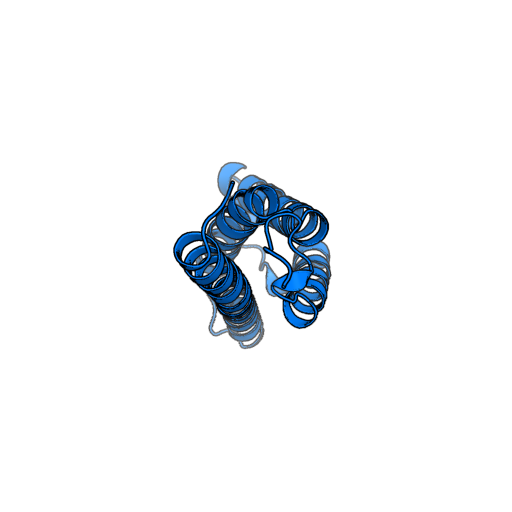-4.992 -6.154 4.719 1.00 96.94 112 VAL A N 1
ATOM 807 C CA . VAL A 1 112 ? -5.928 -5.025 4.685 1.00 96.94 112 VAL A CA 1
ATOM 808 C C . VAL A 1 112 ? -7.376 -5.495 4.507 1.00 96.94 112 VAL A C 1
ATOM 810 O O . VAL A 1 112 ? -8.234 -5.064 5.266 1.00 96.94 112 VAL A O 1
ATOM 813 N N . ASP A 1 113 ? -7.640 -6.454 3.615 1.00 97.00 113 ASP A N 1
ATOM 814 C CA . ASP A 1 113 ? -8.971 -7.051 3.394 1.00 97.00 113 ASP A CA 1
ATOM 815 C C . ASP A 1 113 ? -9.547 -7.716 4.654 1.00 97.00 113 ASP A C 1
ATOM 817 O O . ASP A 1 113 ? -10.761 -7.870 4.794 1.00 97.00 113 ASP A O 1
ATOM 821 N N . ARG A 1 114 ? -8.672 -8.161 5.564 1.00 96.75 114 ARG A N 1
ATOM 822 C CA . ARG A 1 114 ? -9.050 -8.807 6.827 1.00 96.75 114 ARG A CA 1
ATOM 823 C C . ARG A 1 114 ? -9.042 -7.856 8.016 1.00 96.75 114 ARG A C 1
ATOM 825 O O . ARG A 1 114 ? -9.513 -8.257 9.074 1.00 96.75 114 ARG A O 1
ATOM 832 N N . ALA A 1 115 ? -8.508 -6.648 7.859 1.00 95.69 115 ALA A N 1
ATOM 833 C CA . ALA A 1 115 ? -8.406 -5.695 8.945 1.00 95.69 115 ALA A CA 1
ATOM 834 C C . ALA A 1 115 ? -9.798 -5.198 9.329 1.00 95.69 115 ALA A C 1
ATOM 836 O O . ALA A 1 115 ? -10.540 -4.650 8.514 1.00 95.69 115 ALA A O 1
ATOM 837 N N . ALA A 1 116 ? -10.135 -5.351 10.600 1.00 94.94 116 ALA A N 1
ATOM 838 C CA . ALA A 1 116 ? -11.285 -4.720 11.205 1.00 94.94 116 ALA A CA 1
ATOM 839 C C . ALA A 1 116 ? -10.819 -3.584 12.125 1.00 94.94 116 ALA A C 1
ATOM 841 O O . ALA A 1 116 ? -9.746 -3.661 12.728 1.00 94.94 116 ALA A O 1
ATOM 842 N N . PRO A 1 117 ? -11.637 -2.535 12.323 1.00 92.75 117 PRO A N 1
ATOM 843 C CA . PRO A 1 117 ? -11.314 -1.491 13.290 1.00 92.75 117 PRO A CA 1
ATOM 844 C C . PRO A 1 117 ? -11.032 -2.047 14.692 1.00 92.75 117 PRO A C 1
ATOM 846 O O . PRO A 1 117 ? -10.161 -1.533 15.386 1.00 92.75 117 PRO A O 1
ATOM 849 N N . THR A 1 118 ? -11.722 -3.127 15.073 1.00 93.25 118 THR A N 1
ATOM 850 C CA . THR A 1 118 ? -11.579 -3.844 16.351 1.00 93.25 118 THR A CA 1
ATOM 851 C C . THR A 1 118 ? -10.219 -4.497 16.567 1.00 93.25 118 THR A C 1
ATOM 853 O O . THR A 1 118 ? -9.899 -4.830 17.704 1.00 93.25 118 THR A O 1
ATOM 856 N N . ASP A 1 119 ? -9.424 -4.675 15.513 1.00 91.81 119 ASP A N 1
ATOM 857 C CA . ASP A 1 119 ? -8.090 -5.271 15.618 1.00 91.81 119 ASP A CA 1
ATOM 858 C C . ASP A 1 119 ? -7.055 -4.257 16.125 1.00 91.81 119 ASP A C 1
ATOM 860 O O . ASP A 1 119 ? -5.973 -4.632 16.576 1.00 91.81 119 ASP A O 1
ATOM 864 N N . SER A 1 120 ? -7.380 -2.959 16.081 1.00 92.88 120 SER A N 1
ATOM 865 C CA . SER A 1 120 ? -6.529 -1.922 16.652 1.00 92.88 120 SER A CA 1
ATOM 866 C C . SER A 1 120 ? -6.565 -1.985 18.186 1.00 92.88 120 SER A C 1
ATOM 868 O O . SER A 1 120 ? -7.648 -1.924 18.772 1.00 92.88 120 SER A O 1
ATOM 870 N N . PRO A 1 121 ? -5.412 -1.963 18.882 1.00 91.38 121 PRO A N 1
ATOM 871 C CA . PRO A 1 121 ? -5.373 -1.829 20.341 1.00 91.38 121 PRO A CA 1
ATOM 872 C C . PRO A 1 121 ? -5.910 -0.474 20.827 1.00 91.38 121 PRO A C 1
ATOM 874 O O . PRO A 1 121 ? -6.149 -0.292 22.020 1.00 91.38 121 PRO A O 1
ATOM 877 N N . LEU A 1 122 ? -6.083 0.490 19.916 1.00 88.81 122 LEU A N 1
ATOM 878 C CA . LEU A 1 122 ? -6.702 1.780 20.195 1.00 88.81 122 LEU A CA 1
ATOM 879 C C . LEU A 1 122 ? -8.225 1.733 20.053 1.00 88.81 122 LEU A C 1
ATOM 881 O O . LEU A 1 122 ? -8.886 2.712 20.394 1.00 88.81 122 LEU A O 1
ATOM 885 N N . TYR A 1 123 ? -8.797 0.635 19.550 1.00 88.19 123 TYR A N 1
ATOM 886 C CA . TYR A 1 123 ? -10.234 0.532 19.363 1.00 88.19 123 TYR A CA 1
ATOM 887 C C . TYR A 1 123 ? -10.944 0.522 20.719 1.00 88.19 123 TYR A C 1
ATOM 889 O O . TYR A 1 123 ? -10.729 -0.379 21.534 1.00 88.19 123 TYR A O 1
ATOM 897 N N . PRO A 1 124 ? -11.812 1.504 20.999 1.00 80.50 124 PRO A N 1
ATOM 898 C CA . PRO A 1 124 ? -12.522 1.517 22.259 1.00 80.50 124 PRO A CA 1
ATOM 899 C C . PRO A 1 124 ? -13.648 0.480 22.188 1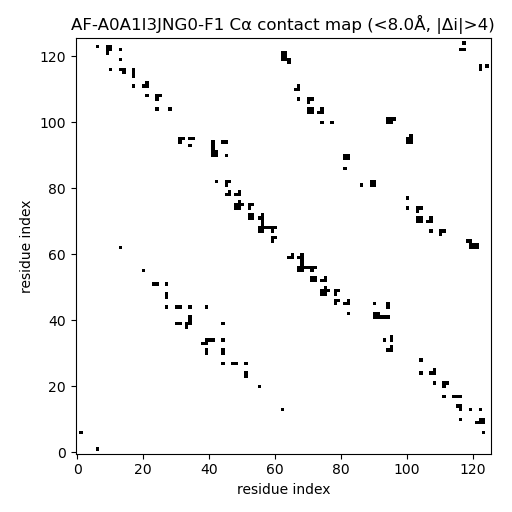.00 80.50 124 PRO A C 1
ATOM 901 O O . PRO A 1 124 ? -14.619 0.668 21.449 1.00 80.50 124 PRO A O 1
ATOM 904 N N . GLY A 1 125 ? -13.517 -0.602 22.964 1.00 78.31 125 GLY A N 1
ATOM 905 C CA . GLY A 1 125 ? -14.580 -1.589 23.190 1.00 78.31 125 GLY A CA 1
ATOM 906 C C . GLY A 1 125 ? -15.866 -0.959 23.739 1.00 78.31 125 GLY A C 1
ATOM 907 O O . GLY A 1 125 ? -15.887 0.231 24.081 1.00 78.31 125 GLY A O 1
ATOM 908 N N . ASP A 1 126 ? -16.947 -1.737 23.747 1.00 70.62 126 ASP A N 1
ATOM 909 C CA . ASP A 1 126 ? -18.256 -1.306 24.263 1.00 70.62 126 ASP A CA 1
ATOM 910 C C . ASP A 1 126 ? -18.256 -1.104 25.787 1.00 70.62 126 ASP A C 1
ATOM 912 O O . ASP A 1 126 ? -17.629 -1.914 26.509 1.00 70.62 126 ASP A O 1
#

Foldseek 3Di:
DQDPVNLVVLLVVLQVLLVVLLVLLVVLVVQLVCVVVVNHQLLVSLVSLLVSLVVQLVVCVVQPVNVLNVLSVVSNVVSCCLNVVPDPVSSRPHLSPPPSSVVSSVVNNVSSVPDDSVVGPSNDDD

Organism: NCBI:txid1114924

Solvent-accessible surface area (backbone atoms only — not comparable to full-atom values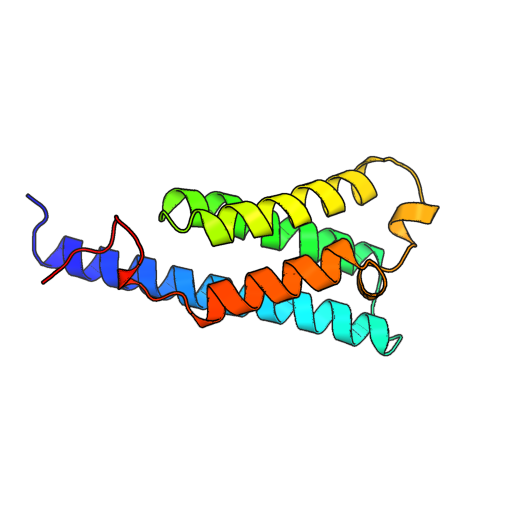): 6641 Å² total; per-residue (Å²): 133,84,50,73,67,60,40,53,53,50,44,51,52,43,42,52,48,51,52,49,51,43,53,50,48,52,51,49,50,52,43,35,54,33,37,75,73,72,74,45,55,34,56,61,44,37,51,48,44,22,55,47,19,45,50,45,19,59,50,24,47,73,47,52,40,51,68,54,11,54,42,23,40,53,47,16,53,51,31,46,48,39,68,68,65,74,43,66,67,57,33,62,45,50,56,69,76,34,66,66,52,52,52,39,51,56,50,36,46,59,44,49,79,66,58,50,50,78,68,21,84,76,43,66,76,134

Secondary structure (DSSP, 8-state):
---HHHHHHHHHHHHHHHHHHHHHHHHHHHHHHHHHTT---HHHHHHHHHHHHHHHHHHHHHTT-HHHHHHHHHHHHHHHHHHHS--HHHHHS-TTT-HHHHHHHHHHHHHHTT--GGGSTT----

Radius of gyration: 16.38 Å; Cα contacts (8 Å, |Δi|>4): 138; chains: 1; bounding box: 40×22×53 Å